Protein AF-A0A1T3FHG8-F1 (afdb_monomer_lite)

Sequence (64 aa):
MMKNKKMYLKKEYTPPLLEVVLVEMEEGFAANSANLKPGDINNPDIPDVTDWNDTGSSDKNYDF

Organism: Elizabethkingia meningoseptica (NCBI:txid238)

Radius of gyration: 25.45 Å; chains: 1; bounding box: 45×34×67 Å

Structure (mmCIF, N/CA/C/O backbone):
data_AF-A0A1T3FHG8-F1
#
_entry.id   AF-A0A1T3FHG8-F1
#
loop_
_atom_site.group_PDB
_atom_site.id
_atom_site.type_symbol
_atom_site.label_atom_id
_atom_site.label_alt_id
_atom_site.label_comp_id
_atom_site.label_asym_id
_atom_site.label_entity_id
_atom_site.label_seq_id
_atom_site.pdbx_PDB_ins_code
_atom_site.Cartn_x
_atom_site.Cartn_y
_atom_site.Cartn_z
_atom_site.occupancy
_atom_site.B_iso_or_equiv
_atom_site.auth_seq_id
_atom_site.auth_comp_id
_atom_site.auth_asym_id
_atom_site.auth_atom_id
_atom_site.pdbx_PDB_model_num
ATOM 1 N N . MET A 1 1 ? -14.713 19.828 46.267 1.00 49.78 1 MET A N 1
ATOM 2 C CA . MET A 1 1 ? -15.667 19.659 45.146 1.00 49.78 1 MET A CA 1
ATOM 3 C C . MET A 1 1 ? -15.156 18.548 44.239 1.00 49.78 1 MET A C 1
ATOM 5 O O . MET A 1 1 ? -14.053 18.674 43.721 1.00 49.78 1 MET A O 1
ATOM 9 N N . MET A 1 2 ? -15.890 17.442 44.102 1.00 57.28 2 MET A N 1
ATOM 10 C CA . MET A 1 2 ? -15.504 16.339 43.212 1.00 57.28 2 MET A CA 1
ATOM 11 C C . MET A 1 2 ? -15.877 16.685 41.769 1.00 57.28 2 MET A C 1
ATOM 13 O O . MET A 1 2 ? -17.008 17.070 41.485 1.00 57.28 2 MET A O 1
ATOM 17 N N . LYS A 1 3 ? -14.899 16.596 40.864 1.00 68.75 3 LYS A N 1
ATOM 18 C CA . LYS A 1 3 ? -15.101 16.827 39.432 1.00 68.75 3 LYS A CA 1
ATOM 19 C C . LYS A 1 3 ? -15.784 15.595 38.837 1.00 68.75 3 LYS A C 1
ATOM 21 O O . LYS A 1 3 ? -15.225 14.502 38.887 1.00 68.75 3 LYS A O 1
ATOM 26 N N . ASN A 1 4 ? -16.967 15.773 38.255 1.00 70.19 4 ASN A N 1
ATOM 27 C CA . ASN A 1 4 ? -17.657 14.714 37.521 1.00 70.19 4 ASN A CA 1
ATOM 28 C C . ASN A 1 4 ? -16.861 14.382 36.251 1.00 70.19 4 ASN A C 1
ATOM 30 O O . ASN A 1 4 ? -16.834 15.160 35.297 1.00 70.19 4 ASN A O 1
ATOM 34 N N . LYS A 1 5 ? -16.173 13.237 36.248 1.00 77.69 5 LYS A N 1
ATOM 35 C CA . LYS A 1 5 ? -15.441 12.738 35.081 1.00 77.69 5 LYS A CA 1
ATOM 36 C C . LYS A 1 5 ? -16.456 12.182 34.081 1.00 77.69 5 LYS A C 1
ATOM 38 O O . LYS A 1 5 ? -17.072 11.154 34.342 1.00 77.69 5 LYS A O 1
ATOM 43 N N . LYS A 1 6 ? -16.644 12.856 32.941 1.00 78.81 6 LYS A N 1
ATOM 44 C CA . LYS A 1 6 ? -17.423 12.296 31.825 1.00 78.81 6 LYS A CA 1
ATOM 45 C C . LYS A 1 6 ? -16.746 11.008 31.354 1.00 78.81 6 LYS A C 1
ATOM 47 O O . LYS A 1 6 ? -15.575 11.026 30.979 1.00 78.81 6 LYS A O 1
ATOM 52 N N . MET A 1 7 ? -17.477 9.901 31.412 1.00 79.12 7 MET A N 1
ATOM 53 C CA . MET A 1 7 ? -17.016 8.599 30.948 1.00 79.12 7 MET A CA 1
ATOM 54 C C . MET A 1 7 ? -17.504 8.419 29.509 1.00 79.12 7 MET A C 1
ATOM 56 O O . MET A 1 7 ? -18.705 8.342 29.269 1.00 79.12 7 MET A O 1
ATOM 60 N N . TYR A 1 8 ? -16.583 8.427 28.545 1.00 83.81 8 TYR A N 1
ATOM 61 C CA . TYR A 1 8 ? -16.911 8.174 27.142 1.00 83.81 8 TYR A CA 1
ATOM 62 C C . TYR A 1 8 ? -16.881 6.669 26.892 1.00 83.81 8 TYR A C 1
ATOM 64 O O . TYR A 1 8 ? -15.861 6.020 27.130 1.00 83.81 8 TYR A O 1
ATOM 72 N N . LEU A 1 9 ? -18.001 6.116 26.431 1.00 88.75 9 LEU A N 1
ATOM 73 C CA . LEU A 1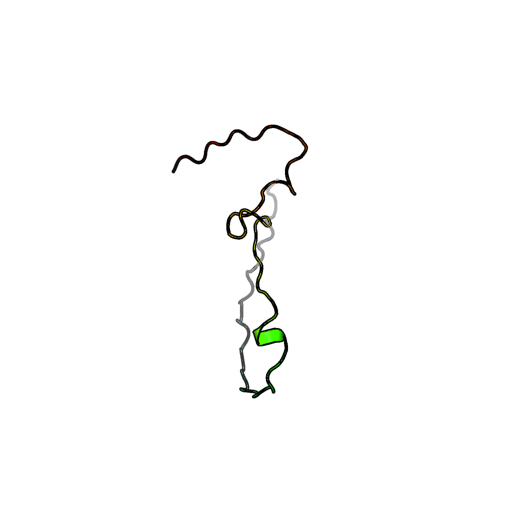 9 ? -18.068 4.720 26.021 1.00 88.75 9 LEU A CA 1
ATOM 74 C C . LEU A 1 9 ? -17.304 4.560 24.699 1.00 88.75 9 LEU A C 1
ATOM 76 O O . LEU A 1 9 ? -17.530 5.324 23.757 1.00 88.75 9 LEU A O 1
ATOM 80 N N . LYS A 1 10 ? -16.390 3.586 24.625 1.00 88.06 10 LYS A N 1
ATOM 81 C CA . LYS A 1 10 ? -15.748 3.230 23.355 1.00 88.06 10 LYS A CA 1
ATOM 82 C C . LYS A 1 10 ? -16.813 2.655 22.425 1.00 88.06 10 LYS A C 1
ATOM 84 O O . LYS A 1 10 ? -17.591 1.802 22.843 1.00 88.06 10 LYS A O 1
ATOM 89 N N . LYS A 1 11 ? -16.850 3.137 21.185 1.00 89.75 11 LYS A N 1
ATOM 90 C CA . LYS A 1 11 ? -17.680 2.537 20.141 1.00 89.75 11 LYS A CA 1
ATOM 91 C C . LYS A 1 11 ? -17.004 1.272 19.631 1.00 89.75 11 LYS A C 1
ATOM 93 O O . LYS A 1 11 ? -15.775 1.205 19.593 1.00 89.75 11 LYS A O 1
ATOM 98 N N . GLU A 1 12 ? -17.813 0.300 19.240 1.00 93.25 12 GLU A N 1
ATOM 99 C CA . GLU A 1 12 ? -17.319 -0.868 18.522 1.00 93.25 12 GLU A CA 1
ATOM 100 C C . GLU A 1 12 ? -16.769 -0.437 17.160 1.00 93.25 12 GLU A C 1
ATOM 102 O O . GLU A 1 12 ? -17.325 0.442 16.496 1.00 93.25 12 GLU A O 1
ATOM 107 N N . TYR A 1 13 ? -15.635 -1.019 16.779 1.00 93.06 13 TYR A N 1
ATOM 108 C CA . TYR A 1 13 ? -15.027 -0.816 15.473 1.00 93.06 13 TYR A CA 1
ATOM 109 C C . TYR A 1 13 ? -15.435 -1.963 14.557 1.00 93.06 13 TYR A C 1
ATOM 111 O O . TYR A 1 13 ? -15.304 -3.130 14.925 1.00 93.06 13 TYR A O 1
ATOM 119 N N . THR A 1 14 ? -15.876 -1.624 13.352 1.00 94.12 14 THR A N 1
ATOM 120 C CA . THR A 1 14 ? -16.103 -2.594 12.284 1.00 94.12 14 THR A CA 1
ATOM 121 C C . THR A 1 14 ? -15.078 -2.322 11.187 1.00 94.12 14 THR A C 1
ATOM 123 O O . THR A 1 14 ? -15.053 -1.201 10.668 1.00 94.12 14 THR A O 1
ATOM 126 N N . PRO A 1 15 ? -14.204 -3.289 10.851 1.00 93.81 15 PRO A N 1
ATOM 127 C CA . PRO A 1 15 ? -13.259 -3.115 9.758 1.00 93.81 15 PRO A CA 1
ATOM 128 C C . PRO A 1 15 ? -14.003 -2.985 8.422 1.00 93.81 15 PRO A C 1
ATOM 130 O O . PRO A 1 15 ? -15.078 -3.569 8.262 1.00 93.81 15 PRO A O 1
ATOM 133 N N . PRO A 1 16 ? -13.453 -2.234 7.454 1.00 93.69 16 PRO A N 1
ATOM 134 C CA . PRO A 1 16 ? -14.013 -2.191 6.113 1.00 93.69 16 PRO A CA 1
ATOM 135 C C . PRO A 1 16 ? -13.892 -3.562 5.436 1.00 93.69 16 PRO A C 1
ATOM 137 O O . PRO A 1 16 ? -12.937 -4.304 5.670 1.00 93.69 16 PRO A O 1
ATOM 140 N N . LEU A 1 17 ? -14.851 -3.873 4.565 1.00 94.94 17 LEU A N 1
ATOM 141 C CA . LEU A 1 17 ? -14.753 -4.999 3.643 1.00 94.94 17 LEU A CA 1
ATOM 142 C C . LEU A 1 17 ? -13.961 -4.562 2.404 1.00 94.94 17 LEU A C 1
ATOM 144 O O . LEU A 1 17 ? -14.188 -3.472 1.880 1.00 94.94 17 LEU A O 1
ATOM 148 N N . LEU A 1 18 ? -13.043 -5.412 1.943 1.00 93.19 18 LEU A N 1
ATOM 149 C CA . LEU A 1 18 ? -12.320 -5.227 0.686 1.00 93.19 18 LEU A CA 1
ATOM 150 C C . LEU A 1 18 ? -12.838 -6.237 -0.336 1.00 93.19 18 LEU A C 1
ATOM 152 O O . LEU A 1 18 ? -12.782 -7.442 -0.102 1.00 93.19 18 LEU A O 1
ATOM 156 N N . GLU A 1 19 ? -13.300 -5.732 -1.473 1.00 92.81 19 GLU A N 1
ATOM 157 C CA . GLU A 1 19 ? -13.673 -6.527 -2.640 1.00 92.81 19 GLU A CA 1
ATOM 158 C C . GLU A 1 19 ? -12.736 -6.153 -3.790 1.00 92.81 19 GLU A C 1
ATOM 160 O O . GLU A 1 19 ? -12.444 -4.976 -4.006 1.00 92.81 19 GLU A O 1
ATOM 165 N N . VAL A 1 20 ? -12.225 -7.157 -4.503 1.00 87.56 20 VAL A N 1
ATOM 166 C CA . VAL A 1 20 ? -11.258 -6.968 -5.590 1.00 87.56 20 VAL A CA 1
ATOM 167 C C . VAL A 1 20 ? -11.804 -7.621 -6.847 1.00 87.56 20 VAL A C 1
ATOM 169 O O . VAL A 1 20 ? -12.230 -8.774 -6.825 1.00 87.56 20 VAL A O 1
ATOM 172 N N . VAL A 1 21 ? -11.750 -6.884 -7.952 1.00 88.75 21 VAL A N 1
ATOM 173 C CA . VAL A 1 21 ? -12.007 -7.401 -9.294 1.00 88.75 21 VAL A CA 1
ATOM 174 C C . VAL A 1 21 ? -10.702 -7.304 -10.067 1.00 88.75 21 VAL A C 1
ATOM 176 O O . VAL A 1 21 ? -10.096 -6.234 -10.128 1.00 88.75 21 VAL A O 1
ATOM 179 N N . LEU A 1 22 ? -10.260 -8.422 -10.642 1.00 85.00 22 LEU A N 1
ATOM 180 C CA . LEU A 1 22 ? -9.139 -8.411 -11.571 1.00 85.00 22 LEU A CA 1
ATOM 181 C C . LEU A 1 22 ? -9.615 -7.768 -12.876 1.00 85.00 22 LEU A C 1
ATOM 183 O O . LEU A 1 22 ? -10.505 -8.297 -13.540 1.00 85.00 22 LEU A O 1
ATOM 187 N N . VAL A 1 23 ? -9.027 -6.629 -13.220 1.00 81.62 23 VAL A N 1
ATOM 188 C CA . VAL A 1 23 ? -9.231 -5.971 -14.509 1.00 81.62 23 VAL A CA 1
ATOM 189 C C . VAL A 1 23 ? -7.896 -5.991 -15.232 1.00 81.62 23 VAL A C 1
ATOM 191 O O . VA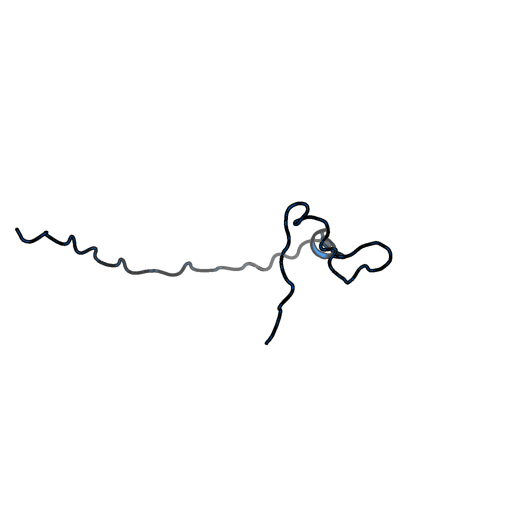L A 1 23 ? -6.911 -5.445 -14.738 1.00 81.62 23 VAL A O 1
ATOM 194 N N . GLU A 1 24 ? -7.859 -6.641 -16.389 1.00 79.25 24 GLU A N 1
ATOM 195 C CA . GLU A 1 24 ? -6.708 -6.574 -17.281 1.00 79.25 24 GLU A CA 1
ATOM 196 C C . GLU A 1 24 ? -6.717 -5.202 -17.959 1.00 79.25 24 GLU A C 1
ATOM 198 O O . GLU A 1 24 ? -7.666 -4.844 -18.657 1.00 79.25 24 GLU A O 1
ATOM 203 N N . MET A 1 25 ? -5.683 -4.406 -17.707 1.00 73.62 25 MET A N 1
ATOM 204 C CA . MET A 1 25 ? -5.447 -3.165 -18.435 1.00 73.62 25 MET A CA 1
ATOM 205 C C . MET A 1 25 ? -4.441 -3.453 -19.550 1.00 73.62 25 MET A C 1
ATOM 207 O O . MET A 1 25 ? -3.523 -4.254 -19.361 1.00 73.62 25 MET A O 1
ATOM 211 N N . GLU A 1 26 ? -4.589 -2.793 -20.701 1.00 70.19 26 GLU A N 1
ATOM 212 C CA . GLU A 1 26 ? -3.485 -2.680 -2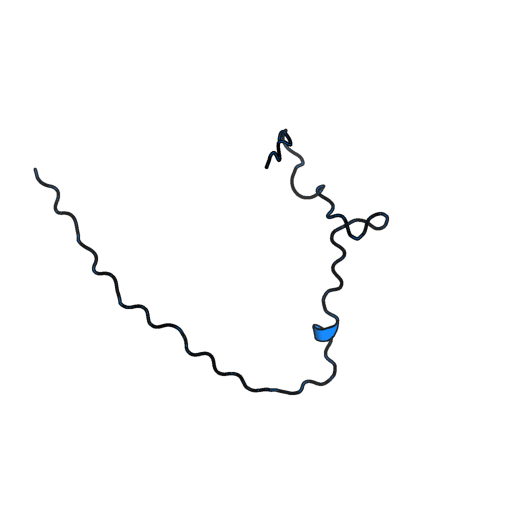1.662 1.00 70.19 26 GLU A CA 1
ATOM 213 C C . GLU A 1 26 ? -2.239 -2.114 -20.960 1.00 70.19 26 GLU A C 1
ATOM 215 O O . GLU A 1 26 ? -2.366 -1.500 -19.898 1.00 70.19 26 GLU A O 1
ATOM 220 N N . GLU A 1 27 ? -1.044 -2.342 -21.512 1.00 62.22 27 GLU A N 1
ATOM 221 C CA . GLU A 1 27 ? 0.240 -1.929 -20.926 1.00 62.22 27 GLU A CA 1
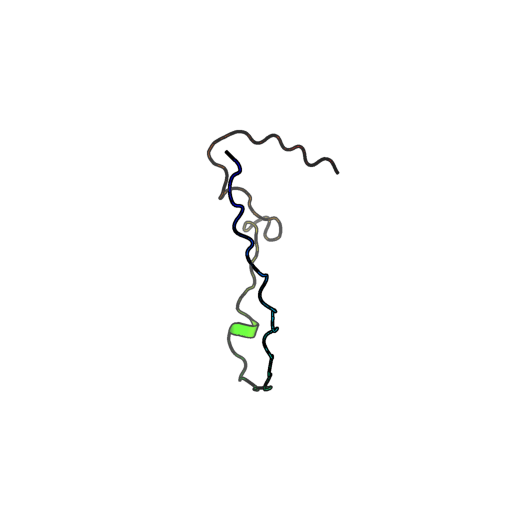ATOM 222 C C . GLU A 1 27 ? 0.262 -0.411 -20.659 1.00 62.22 27 GLU A C 1
ATOM 224 O O . GLU A 1 27 ? 0.606 0.412 -21.503 1.00 62.22 27 GLU A O 1
ATOM 229 N N . GLY A 1 28 ? -0.204 -0.030 -19.472 1.00 58.53 28 GLY A N 1
ATOM 230 C CA . GLY A 1 28 ? -0.402 1.347 -19.067 1.00 58.53 28 GLY A CA 1
ATOM 231 C C . GLY A 1 28 ? 0.852 1.888 -18.4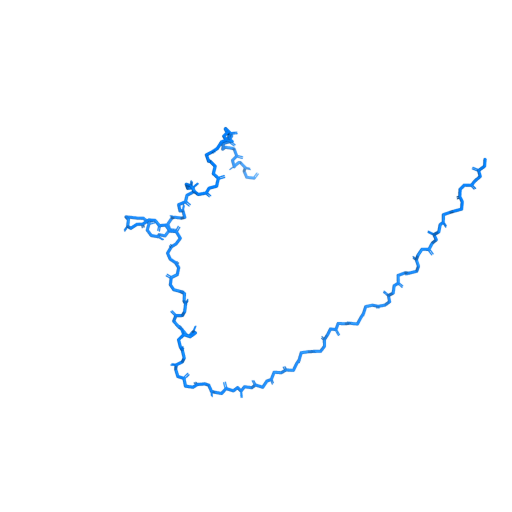01 1.00 58.53 28 GLY A C 1
ATOM 232 O O . GLY A 1 28 ? 1.541 1.179 -17.669 1.00 58.53 28 GLY A O 1
ATOM 233 N N . PHE A 1 29 ? 1.108 3.183 -18.588 1.00 56.50 29 PHE A N 1
ATOM 234 C CA . PHE A 1 29 ? 2.247 3.927 -18.035 1.00 56.50 29 PHE A CA 1
ATOM 235 C C . PHE A 1 29 ? 2.506 3.710 -16.526 1.00 56.50 29 PHE A C 1
ATOM 237 O O . PHE A 1 29 ? 3.627 3.932 -16.079 1.00 56.50 29 PHE A O 1
ATOM 244 N N . ALA A 1 30 ? 1.520 3.233 -15.753 1.00 60.44 30 ALA A N 1
ATOM 245 C CA . ALA A 1 30 ? 1.647 2.829 -14.348 1.00 60.44 30 ALA A CA 1
ATOM 246 C C . ALA A 1 30 ? 2.627 1.660 -14.109 1.00 60.44 30 ALA A C 1
ATOM 248 O O . ALA A 1 30 ? 3.258 1.600 -13.058 1.00 60.44 30 ALA A O 1
ATOM 249 N N . ALA A 1 31 ? 2.813 0.760 -15.082 1.00 59.81 31 ALA A N 1
ATOM 250 C CA . ALA A 1 31 ? 3.807 -0.313 -14.982 1.00 59.81 31 ALA A CA 1
ATOM 251 C C . ALA A 1 31 ? 5.254 0.218 -15.001 1.00 59.81 31 ALA A C 1
ATOM 253 O O . ALA A 1 31 ? 6.171 -0.468 -14.556 1.00 59.81 31 ALA A O 1
ATOM 254 N N . ASN A 1 32 ? 5.455 1.455 -15.475 1.00 57.31 32 ASN A N 1
ATOM 255 C CA . ASN A 1 32 ? 6.759 2.104 -15.581 1.00 57.31 32 ASN A CA 1
ATOM 256 C C . ASN A 1 32 ? 6.799 3.478 -14.878 1.00 57.31 32 ASN A C 1
ATOM 258 O O . ASN A 1 32 ? 7.710 4.270 -15.116 1.00 57.31 32 ASN A O 1
ATOM 262 N N . SER A 1 33 ? 5.808 3.800 -14.035 1.00 64.06 33 SER A N 1
ATOM 263 C CA . SER A 1 33 ? 5.547 5.178 -13.582 1.00 64.06 33 SER A CA 1
ATOM 264 C C . SER A 1 33 ? 6.488 5.706 -12.500 1.00 64.06 33 SER A C 1
ATOM 266 O O . SER A 1 33 ? 6.286 6.820 -12.026 1.00 64.06 33 SER A O 1
ATOM 268 N N . ALA A 1 34 ? 7.502 4.949 -12.083 1.00 62.47 34 ALA A N 1
ATOM 269 C CA . ALA A 1 34 ? 8.468 5.433 -11.105 1.00 62.47 34 ALA A CA 1
ATOM 270 C C . ALA A 1 34 ? 9.772 4.622 -11.139 1.00 62.47 34 ALA A C 1
ATOM 272 O O . ALA A 1 34 ? 9.936 3.668 -10.386 1.00 62.47 34 ALA A O 1
ATOM 273 N N . ASN A 1 35 ? 10.738 5.035 -11.963 1.00 65.44 35 ASN A N 1
ATOM 274 C CA . ASN A 1 35 ? 12.150 4.795 -11.651 1.00 65.44 35 ASN A CA 1
ATOM 275 C C . ASN A 1 35 ? 12.664 6.020 -10.888 1.00 65.44 35 ASN A C 1
ATOM 277 O O . ASN A 1 35 ? 13.248 6.934 -11.468 1.00 65.4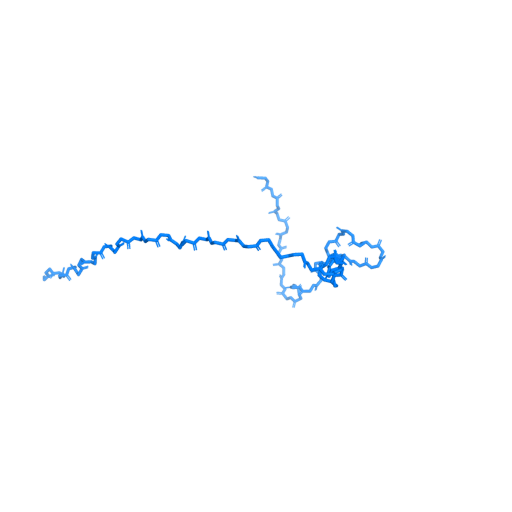4 35 ASN A O 1
ATOM 281 N N . LEU A 1 36 ? 12.356 6.078 -9.591 1.00 68.50 36 LEU A N 1
ATOM 282 C CA . LEU A 1 36 ? 12.864 7.132 -8.720 1.00 68.50 36 LEU A CA 1
ATOM 283 C C . LEU A 1 36 ? 14.296 6.771 -8.333 1.00 68.50 36 LEU A C 1
ATOM 285 O O . LEU A 1 36 ? 14.521 5.806 -7.607 1.00 68.50 36 LEU A O 1
ATOM 289 N N . LYS A 1 37 ? 15.254 7.544 -8.840 1.00 76.00 37 LYS A N 1
ATOM 290 C CA . LYS A 1 37 ? 16.629 7.553 -8.345 1.00 76.00 37 LYS A CA 1
ATOM 291 C C . LYS A 1 37 ? 16.691 8.608 -7.245 1.00 76.00 37 LYS A C 1
ATOM 293 O O . LYS A 1 37 ? 16.540 9.784 -7.571 1.00 76.00 37 LYS A O 1
ATOM 298 N N . PRO A 1 38 ? 16.788 8.217 -5.963 1.00 73.94 38 PRO A N 1
ATOM 299 C CA . PRO A 1 38 ? 16.717 9.171 -4.861 1.00 73.94 38 PRO A CA 1
ATOM 300 C C . PRO A 1 38 ? 17.945 10.095 -4.785 1.00 73.94 38 PRO A C 1
ATOM 302 O O . PRO A 1 38 ? 17.899 11.085 -4.059 1.00 73.94 38 PRO A O 1
ATOM 305 N N . GLY A 1 39 ? 19.030 9.771 -5.494 1.00 76.12 39 GLY A N 1
ATOM 306 C CA . GLY A 1 39 ? 20.274 10.537 -5.502 1.00 76.12 39 GLY A CA 1
ATOM 307 C C . GLY A 1 39 ? 20.553 11.352 -6.761 1.00 76.12 39 GLY A C 1
ATOM 308 O O . GLY A 1 39 ? 19.726 11.463 -7.666 1.00 76.12 39 GLY A O 1
ATOM 309 N N . ASP A 1 40 ? 21.757 11.922 -6.820 1.00 74.81 40 ASP A N 1
ATOM 310 C CA . ASP A 1 40 ? 22.213 12.760 -7.932 1.00 74.81 40 ASP A CA 1
ATOM 311 C C . ASP A 1 40 ? 22.705 11.943 -9.154 1.00 74.81 40 ASP A C 1
ATOM 313 O O . ASP A 1 40 ? 22.756 10.713 -9.143 1.00 74.81 40 ASP A O 1
ATOM 317 N N . ILE A 1 41 ? 23.077 12.623 -10.247 1.00 76.31 41 ILE A N 1
ATOM 318 C CA . ILE A 1 41 ? 23.526 11.975 -11.497 1.00 76.31 41 ILE A CA 1
ATOM 319 C C . ILE A 1 41 ? 24.787 11.105 -11.339 1.00 76.31 41 ILE A C 1
ATOM 321 O O . ILE A 1 41 ? 24.961 10.137 -12.081 1.00 76.31 41 ILE A O 1
ATOM 325 N N . ASN A 1 42 ? 25.659 11.439 -10.390 1.00 81.06 42 ASN A N 1
ATOM 326 C CA . ASN A 1 42 ? 26.888 10.708 -10.089 1.00 81.06 42 ASN A CA 1
ATOM 327 C C . ASN A 1 42 ? 26.661 9.631 -9.022 1.00 81.06 42 ASN A C 1
ATOM 329 O O . ASN A 1 42 ? 27.455 8.696 -8.925 1.00 81.06 42 ASN A O 1
ATOM 333 N N . ASN A 1 43 ? 25.592 9.757 -8.234 1.00 77.75 43 ASN A N 1
ATOM 334 C CA . ASN A 1 43 ? 25.289 8.882 -7.118 1.00 77.75 43 ASN A CA 1
ATOM 335 C C . ASN A 1 43 ? 23.784 8.570 -7.001 1.00 77.75 43 ASN A C 1
ATOM 337 O O . ASN A 1 43 ? 23.146 8.914 -6.007 1.00 77.75 43 ASN A O 1
ATOM 341 N N . PRO A 1 44 ? 23.200 7.902 -8.011 1.00 74.75 44 PRO A N 1
ATOM 342 C CA . PRO A 1 44 ? 21.750 7.804 -8.193 1.00 74.75 44 PRO A CA 1
ATOM 343 C C . PRO A 1 44 ? 21.014 7.029 -7.097 1.00 74.75 44 PRO A C 1
ATOM 345 O O . PRO A 1 44 ? 19.811 7.220 -6.920 1.00 74.75 44 PRO A O 1
ATOM 348 N N . ASP A 1 45 ? 21.727 6.164 -6.375 1.00 79.88 45 ASP A N 1
ATOM 349 C CA . ASP A 1 45 ? 21.159 5.265 -5.368 1.00 79.88 45 ASP A CA 1
ATOM 350 C C . ASP A 1 45 ? 21.364 5.776 -3.932 1.00 79.88 45 ASP A C 1
ATOM 352 O O . ASP A 1 45 ? 20.894 5.152 -2.981 1.00 79.88 45 ASP A O 1
ATOM 356 N N . ILE A 1 46 ? 22.053 6.909 -3.754 1.00 78.00 46 ILE A N 1
ATOM 357 C CA . ILE A 1 46 ? 22.260 7.536 -2.447 1.00 78.00 46 ILE A CA 1
ATOM 358 C C . ILE A 1 46 ? 21.360 8.767 -2.366 1.00 78.00 46 ILE A C 1
ATOM 360 O O . ILE A 1 46 ? 21.634 9.735 -3.069 1.00 78.00 46 ILE A O 1
ATOM 364 N N . PRO A 1 47 ? 20.318 8.758 -1.512 1.00 71.31 47 PRO A N 1
ATOM 365 C CA . PRO A 1 47 ? 19.432 9.898 -1.338 1.00 71.31 47 PRO A CA 1
ATOM 366 C C . PRO A 1 47 ? 20.216 11.181 -1.080 1.00 71.31 47 PRO A C 1
ATOM 368 O O . PRO A 1 47 ? 21.003 11.238 -0.130 1.00 71.31 47 PRO A O 1
ATOM 371 N N . ASP A 1 48 ? 20.005 12.196 -1.916 1.00 67.88 48 ASP A N 1
ATOM 372 C CA . ASP A 1 48 ? 20.606 13.496 -1.657 1.00 67.88 48 ASP A CA 1
ATOM 373 C C . ASP A 1 48 ? 19.873 14.150 -0.474 1.00 67.88 48 ASP A C 1
ATOM 375 O O . ASP A 1 48 ? 18.650 14.278 -0.459 1.00 67.88 48 ASP A O 1
ATOM 379 N N . VAL A 1 49 ? 20.621 14.509 0.569 1.00 66.75 49 VAL A N 1
ATOM 380 C CA . VAL A 1 49 ? 20.086 15.036 1.840 1.00 66.75 49 VAL A CA 1
ATOM 381 C C . VAL A 1 49 ? 20.063 16.573 1.829 1.00 66.75 49 VAL A C 1
ATOM 383 O O . VAL A 1 49 ? 19.862 17.212 2.860 1.00 66.75 49 VAL A O 1
ATOM 386 N N . THR A 1 50 ? 20.299 17.190 0.671 1.00 58.97 50 THR A N 1
ATOM 387 C CA . THR A 1 50 ? 20.433 18.645 0.525 1.00 58.97 50 THR A CA 1
ATOM 388 C C . THR A 1 50 ? 19.117 19.413 0.661 1.00 58.97 50 THR A C 1
ATOM 390 O O . THR A 1 50 ? 19.163 20.606 0.948 1.00 58.97 50 THR A O 1
ATOM 393 N N . ASP A 1 51 ? 17.953 18.763 0.546 1.00 57.19 51 ASP A N 1
ATOM 394 C CA . ASP A 1 51 ? 16.671 19.473 0.377 1.00 57.19 51 ASP A CA 1
ATOM 395 C C . ASP A 1 51 ? 15.817 19.629 1.656 1.00 57.19 51 ASP A C 1
ATOM 397 O O . ASP A 1 51 ? 14.627 19.929 1.588 1.00 57.19 51 ASP A O 1
ATOM 401 N N . TRP A 1 52 ? 16.386 19.431 2.856 1.00 62.00 52 TRP A N 1
ATOM 402 C CA . TRP A 1 52 ? 15.628 19.678 4.102 1.00 62.00 52 TRP A CA 1
ATOM 403 C C . TRP A 1 52 ? 16.389 20.359 5.254 1.00 62.00 52 TRP A C 1
ATOM 405 O O . TRP A 1 52 ? 15.777 20.658 6.277 1.00 62.00 52 TRP A O 1
ATOM 415 N N . ASN A 1 53 ? 17.694 20.646 5.148 1.00 51.59 53 ASN A N 1
ATOM 416 C CA . ASN A 1 53 ? 18.423 21.275 6.262 1.00 51.59 53 ASN A CA 1
ATOM 417 C C . ASN A 1 53 ? 19.436 22.353 5.851 1.00 51.59 53 ASN A C 1
ATOM 419 O O . ASN A 1 53 ? 20.616 22.258 6.186 1.00 51.59 53 ASN A O 1
ATOM 423 N N . ASP A 1 54 ? 18.966 23.419 5.202 1.00 55.09 54 ASP A N 1
ATOM 424 C CA . ASP A 1 54 ? 19.643 24.715 5.306 1.00 55.09 54 ASP A CA 1
ATOM 425 C C . ASP A 1 54 ? 18.935 25.563 6.369 1.00 55.09 54 ASP A C 1
ATOM 427 O O . ASP A 1 54 ? 18.136 26.446 6.067 1.00 55.09 54 ASP A O 1
ATOM 431 N N . THR A 1 55 ? 19.106 25.179 7.640 1.00 51.03 55 THR A N 1
ATOM 432 C CA . THR A 1 55 ? 19.214 26.079 8.808 1.00 51.03 55 THR A CA 1
ATOM 433 C C . THR A 1 55 ? 19.322 25.269 10.106 1.00 51.03 55 THR A C 1
ATOM 435 O O . THR A 1 55 ? 18.350 25.050 10.822 1.00 51.03 55 THR A O 1
ATOM 438 N N . GLY A 1 56 ? 20.555 24.924 10.480 1.00 50.16 56 GLY A N 1
ATOM 439 C CA . GLY A 1 56 ? 20.900 24.651 11.876 1.00 50.16 56 GLY A CA 1
ATOM 440 C C . GLY A 1 56 ? 21.365 23.227 12.164 1.00 50.16 56 GLY A C 1
ATOM 441 O O . GLY A 1 56 ? 20.633 22.255 12.018 1.00 50.16 56 GLY A O 1
ATOM 442 N N . SER A 1 57 ? 22.615 23.154 12.624 1.00 57.62 57 SER A N 1
ATOM 443 C CA . SER A 1 57 ? 23.300 22.024 13.261 1.00 57.62 57 SER A CA 1
ATOM 444 C C . SER A 1 57 ? 22.389 20.884 13.728 1.00 57.62 57 SER A C 1
ATOM 446 O O . SER A 1 57 ? 21.568 21.058 14.627 1.00 57.62 57 SER A O 1
ATOM 448 N N . SER A 1 58 ? 22.589 19.689 13.180 1.00 51.50 58 SER A N 1
ATOM 449 C CA . SER A 1 58 ? 22.072 18.455 13.773 1.00 51.50 58 SER A CA 1
ATOM 450 C C . SER A 1 58 ? 23.224 17.468 13.852 1.00 51.50 58 SER A C 1
ATOM 452 O O . SER A 1 58 ? 23.647 16.902 12.842 1.00 51.50 58 SER A O 1
ATOM 454 N N . ASP A 1 59 ? 23.767 17.334 15.060 1.00 53.31 59 ASP A N 1
ATOM 455 C CA . ASP A 1 59 ? 24.761 16.335 15.420 1.00 53.31 59 ASP A CA 1
ATOM 456 C C . ASP A 1 59 ? 24.321 14.960 14.914 1.00 53.31 59 ASP A C 1
ATOM 458 O O . ASP A 1 59 ? 23.279 14.425 15.302 1.00 53.31 59 ASP A O 1
ATOM 462 N N . LYS A 1 60 ? 25.120 14.388 14.012 1.00 56.84 60 LYS A N 1
ATOM 463 C CA . LYS A 1 60 ? 24.945 13.014 13.555 1.00 56.84 60 LYS A CA 1
ATOM 464 C C . LYS A 1 60 ? 25.447 12.087 14.653 1.00 56.84 60 LYS A C 1
ATOM 466 O O . LYS A 1 60 ? 26.605 11.680 14.617 1.00 56.84 60 LYS A O 1
ATOM 471 N N . ASN A 1 61 ? 24.585 11.746 15.604 1.00 52.62 61 ASN A N 1
ATOM 472 C CA . ASN A 1 61 ? 24.774 10.525 16.368 1.00 52.62 61 ASN A CA 1
ATOM 473 C C . ASN A 1 61 ? 23.650 9.533 16.051 1.00 52.62 61 ASN A C 1
ATOM 475 O O . ASN A 1 61 ? 22.558 9.613 16.609 1.00 52.62 61 ASN A O 1
ATOM 479 N N . TYR A 1 62 ? 23.937 8.632 15.114 1.00 61.81 62 TYR A N 1
ATOM 480 C CA . TYR A 1 62 ? 23.137 7.442 14.838 1.00 61.81 62 TYR A CA 1
ATOM 481 C C . TYR A 1 62 ? 23.856 6.237 15.453 1.00 61.81 62 TYR A C 1
ATOM 483 O O . TYR A 1 62 ? 24.351 5.374 14.731 1.00 61.81 62 TYR A O 1
ATOM 491 N N . ASP A 1 63 ? 23.962 6.221 16.779 1.00 48.66 63 ASP A N 1
ATOM 492 C CA . ASP A 1 63 ? 24.381 5.032 17.518 1.00 48.66 63 ASP A CA 1
ATOM 493 C C . ASP A 1 63 ? 23.157 4.135 17.792 1.00 48.66 63 ASP A C 1
ATOM 495 O O . ASP A 1 63 ? 22.064 4.626 18.086 1.00 48.66 63 ASP A O 1
ATOM 499 N N . PHE A 1 64 ? 23.393 2.830 17.615 1.00 47.88 64 PHE A N 1
ATOM 500 C CA . PHE A 1 64 ? 22.484 1.677 17.500 1.00 47.88 64 PHE A CA 1
ATOM 501 C C . PHE A 1 64 ? 21.365 1.525 18.542 1.00 47.88 64 PHE A C 1
ATOM 503 O O . PHE A 1 64 ? 21.613 1.749 19.748 1.00 47.88 64 PHE A O 1
#

Foldseek 3Di:
DDDPDDDDDDDDDDDDDDDDDDDDDDPDCVVVVDPQQLDDPVRSVDHDPPPPDPPDDDDPDPDD

Secondary structure (DSSP, 8-state):
-------PPPPPP-PPP------PPPS-GGGGS-----S-SS-TTS---TTS-SSS--------

pLDDT: mean 71.14, std 14.17, range [47.88, 94.94]